Protein AF-A0A351A0P4-F1 (afdb_monomer)

Nearest PDB structures (foldseek):
  6lry-assembly1_A  TM=2.087E-01  e=1.841E+00  Homo sapiens

Structure (mmCIF, N/CA/C/O backbone):
data_AF-A0A351A0P4-F1
#
_entry.id   AF-A0A351A0P4-F1
#
loop_
_atom_site.group_PDB
_atom_site.id
_atom_site.type_symbol
_atom_site.label_atom_id
_atom_site.label_alt_id
_atom_site.label_comp_id
_atom_site.label_asym_id
_atom_site.label_entity_id
_atom_site.label_seq_id
_atom_site.pdbx_PDB_ins_code
_atom_site.Cartn_x
_atom_site.Cartn_y
_atom_si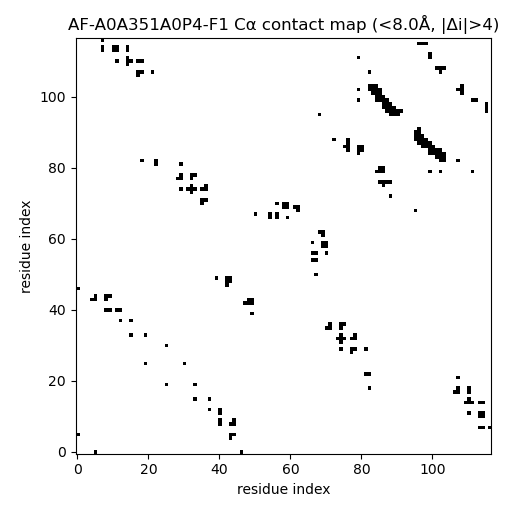te.Cartn_z
_atom_site.occupancy
_atom_site.B_iso_or_equiv
_atom_site.auth_seq_id
_atom_site.auth_comp_id
_atom_site.auth_asym_id
_atom_site.auth_atom_id
_atom_site.pdbx_PDB_model_num
ATOM 1 N N . MET A 1 1 ? 19.597 -3.304 -9.621 1.00 58.44 1 MET A N 1
ATOM 2 C CA . MET A 1 1 ? 18.475 -2.802 -8.809 1.00 58.44 1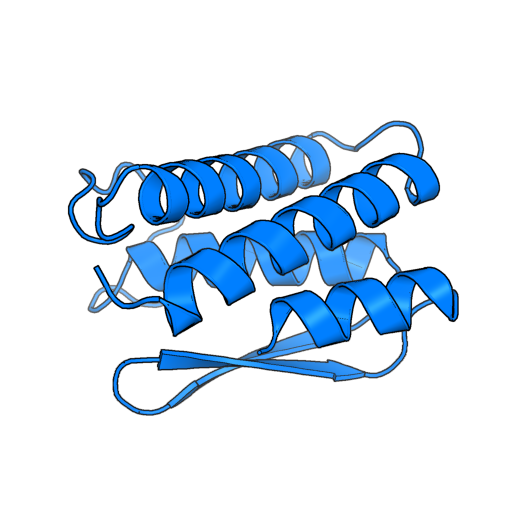 MET A CA 1
ATOM 3 C C . MET A 1 1 ? 19.002 -1.747 -7.862 1.00 58.44 1 MET A C 1
ATOM 5 O O . MET A 1 1 ? 20.078 -1.952 -7.317 1.00 58.44 1 MET A O 1
ATOM 9 N N . ASP A 1 2 ? 18.294 -0.630 -7.734 1.00 73.12 2 ASP A N 1
ATOM 10 C CA . ASP A 1 2 ? 18.689 0.492 -6.883 1.00 73.12 2 ASP A CA 1
ATOM 11 C C . ASP A 1 2 ? 18.628 0.088 -5.396 1.00 73.12 2 ASP A C 1
ATOM 13 O O . ASP A 1 2 ? 17.585 -0.349 -4.905 1.00 73.12 2 ASP A O 1
ATOM 17 N N . GLU A 1 3 ? 19.753 0.197 -4.685 1.00 74.50 3 GLU A N 1
ATOM 18 C CA . GLU A 1 3 ? 19.869 -0.127 -3.255 1.00 74.50 3 GLU A CA 1
ATOM 19 C C . GLU A 1 3 ? 18.895 0.706 -2.404 1.00 74.50 3 GLU A C 1
ATOM 21 O O . GLU A 1 3 ? 18.383 0.236 -1.381 1.00 74.50 3 GLU A O 1
ATOM 26 N N . HIS A 1 4 ? 18.563 1.918 -2.862 1.00 71.88 4 HIS A N 1
ATOM 27 C CA . HIS A 1 4 ? 17.573 2.773 -2.221 1.00 71.88 4 HIS A CA 1
ATOM 28 C C . HIS A 1 4 ? 16.157 2.204 -2.340 1.00 71.88 4 HIS A C 1
ATOM 30 O O . HIS A 1 4 ? 15.438 2.193 -1.341 1.00 71.88 4 HIS A O 1
ATOM 36 N N . MET A 1 5 ? 15.776 1.668 -3.506 1.00 69.56 5 MET A N 1
ATOM 37 C CA . MET A 1 5 ? 14.464 1.031 -3.694 1.00 69.56 5 MET A CA 1
ATOM 38 C C . MET A 1 5 ? 14.314 -0.229 -2.846 1.00 69.56 5 MET A C 1
ATOM 40 O O . MET A 1 5 ? 13.273 -0.418 -2.222 1.00 69.56 5 MET A O 1
ATOM 44 N N . LEU A 1 6 ? 15.352 -1.067 -2.774 1.00 74.25 6 LEU A N 1
ATOM 45 C CA . LEU A 1 6 ? 15.317 -2.268 -1.939 1.00 74.25 6 LEU A CA 1
ATOM 46 C C . LEU A 1 6 ? 15.143 -1.900 -0.460 1.00 74.25 6 LEU A C 1
ATOM 48 O O . LEU A 1 6 ? 14.282 -2.446 0.228 1.00 74.25 6 LEU A O 1
ATOM 52 N N . ARG A 1 7 ? 15.912 -0.917 0.022 1.00 76.38 7 ARG A N 1
ATOM 53 C CA . ARG A 1 7 ? 15.799 -0.422 1.398 1.00 76.38 7 ARG A CA 1
ATOM 54 C C . ARG A 1 7 ? 14.422 0.190 1.678 1.00 76.38 7 ARG A C 1
ATOM 56 O O . ARG A 1 7 ? 13.890 -0.022 2.768 1.00 76.38 7 ARG A O 1
ATOM 63 N N . ALA A 1 8 ? 13.860 0.942 0.734 1.00 72.38 8 ALA A N 1
ATOM 64 C CA . ALA A 1 8 ? 12.514 1.499 0.844 1.00 72.38 8 ALA A CA 1
ATOM 65 C C . ALA A 1 8 ? 11.461 0.384 0.920 1.00 72.38 8 ALA A C 1
ATOM 67 O O . ALA A 1 8 ? 10.639 0.385 1.834 1.00 72.38 8 ALA A O 1
ATOM 68 N N . ALA A 1 9 ? 11.554 -0.633 0.058 1.00 74.38 9 ALA A N 1
ATOM 69 C CA . ALA A 1 9 ? 10.634 -1.766 0.055 1.00 74.38 9 ALA A CA 1
ATOM 70 C C . ALA A 1 9 ? 10.676 -2.570 1.365 1.00 74.38 9 ALA A C 1
ATOM 72 O O . ALA A 1 9 ? 9.630 -2.877 1.936 1.00 74.38 9 ALA A O 1
ATOM 73 N N . THR A 1 10 ? 11.866 -2.839 1.911 1.00 78.00 10 THR A N 1
ATOM 74 C CA . THR A 1 10 ? 11.990 -3.529 3.205 1.00 78.00 10 THR A CA 1
ATOM 75 C C . THR A 1 10 ? 11.374 -2.715 4.347 1.00 78.00 10 THR A C 1
ATOM 77 O O . THR A 1 10 ? 10.684 -3.264 5.206 1.00 78.00 10 THR A O 1
ATOM 80 N N . LYS A 1 11 ? 11.578 -1.391 4.363 1.00 77.19 11 LYS A N 1
ATOM 81 C CA . LYS A 1 11 ? 10.962 -0.508 5.365 1.00 77.19 11 LYS A CA 1
ATOM 82 C C . LYS A 1 11 ? 9.439 -0.465 5.230 1.00 77.19 11 LYS A C 1
ATOM 84 O O . LYS A 1 11 ? 8.733 -0.569 6.232 1.00 77.19 11 LYS A O 1
ATOM 89 N N . ALA A 1 12 ? 8.949 -0.355 4.000 1.00 76.94 12 ALA A N 1
ATOM 90 C CA . ALA A 1 12 ? 7.535 -0.393 3.664 1.00 76.94 12 ALA A CA 1
ATOM 91 C C . ALA A 1 12 ? 6.881 -1.714 4.091 1.00 76.94 12 ALA A C 1
ATOM 93 O O . ALA A 1 12 ? 5.775 -1.701 4.625 1.00 76.94 12 ALA A O 1
ATOM 94 N N . ARG A 1 13 ? 7.579 -2.847 3.945 1.00 79.81 13 ARG A N 1
ATOM 95 C CA . ARG A 1 13 ? 7.094 -4.152 4.411 1.00 79.81 13 ARG A CA 1
ATOM 96 C C . ARG A 1 13 ? 6.926 -4.187 5.924 1.00 79.81 13 ARG A C 1
ATOM 98 O O . ARG A 1 13 ? 5.876 -4.598 6.404 1.00 79.81 13 ARG A O 1
ATOM 105 N N . SER A 1 14 ? 7.913 -3.704 6.673 1.00 79.00 14 SER A N 1
ATOM 106 C CA . SER A 1 14 ? 7.805 -3.611 8.134 1.00 79.00 14 SER A CA 1
ATOM 107 C C . SER A 1 14 ? 6.641 -2.715 8.567 1.00 79.00 14 SER A C 1
ATOM 109 O O . SER A 1 14 ? 5.888 -3.074 9.468 1.00 79.00 14 SER A O 1
ATOM 111 N N . ALA A 1 15 ? 6.456 -1.575 7.897 1.00 77.62 15 ALA A N 1
ATOM 112 C CA . ALA A 1 15 ? 5.332 -0.673 8.138 1.00 77.62 15 ALA A CA 1
ATOM 113 C C . ALA A 1 15 ? 3.974 -1.329 7.833 1.00 77.62 15 ALA A C 1
ATOM 115 O O . ALA A 1 15 ? 3.022 -1.155 8.592 1.00 77.62 15 ALA A O 1
ATOM 116 N N . LEU A 1 16 ? 3.891 -2.113 6.756 1.00 79.44 16 LEU A N 1
ATOM 117 C CA . LEU A 1 16 ? 2.680 -2.832 6.372 1.00 79.44 16 LEU A CA 1
ATOM 118 C C . LEU A 1 16 ? 2.309 -3.919 7.387 1.00 79.44 16 LEU A C 1
ATOM 120 O O . LEU A 1 16 ? 1.139 -4.038 7.736 1.00 79.44 16 LEU A O 1
ATOM 124 N N . SER A 1 17 ? 3.293 -4.649 7.919 1.00 82.00 17 SER A N 1
ATOM 125 C CA . SER A 1 17 ? 3.057 -5.625 8.990 1.00 82.00 17 SER A CA 1
ATOM 126 C C . SER A 1 17 ? 2.511 -4.971 10.260 1.00 82.00 17 SER A C 1
ATOM 128 O O . SER A 1 17 ? 1.613 -5.523 10.892 1.00 82.00 17 SER A O 1
ATOM 130 N N . VAL A 1 18 ? 3.012 -3.784 10.625 1.00 79.69 18 VAL A N 1
ATOM 131 C CA . VAL A 1 18 ? 2.476 -3.008 11.758 1.00 79.69 18 VAL A CA 1
ATOM 132 C C . VAL A 1 18 ? 1.041 -2.564 11.473 1.00 79.69 18 VAL A C 1
ATOM 134 O O . VAL A 1 18 ? 0.170 -2.741 12.317 1.00 79.69 18 VAL A O 1
ATOM 137 N N . LEU A 1 19 ? 0.769 -2.048 10.270 1.00 75.00 19 LEU A N 1
ATOM 138 C CA . LEU A 1 19 ? -0.581 -1.669 9.842 1.00 75.00 19 LEU A CA 1
ATOM 139 C C . LEU A 1 19 ? -1.561 -2.845 9.923 1.00 75.00 19 LEU A C 1
ATOM 141 O O . LEU A 1 19 ? -2.638 -2.699 10.492 1.00 75.00 19 LEU A O 1
ATOM 145 N N . ALA A 1 20 ? -1.186 -4.010 9.399 1.00 77.44 20 ALA A N 1
ATOM 146 C CA . ALA A 1 20 ? -2.027 -5.203 9.432 1.00 77.44 20 ALA A CA 1
ATOM 147 C C . ALA A 1 20 ? -2.316 -5.671 10.869 1.00 77.44 20 ALA A C 1
ATOM 149 O O . ALA A 1 20 ? -3.443 -6.054 11.169 1.00 77.44 20 ALA A O 1
ATOM 150 N N . ALA A 1 21 ? -1.329 -5.593 11.768 1.00 80.12 21 ALA A N 1
ATOM 151 C CA . ALA A 1 21 ? -1.504 -5.966 13.171 1.00 80.12 21 ALA A CA 1
ATOM 152 C C . ALA A 1 21 ? -2.437 -5.005 13.933 1.00 80.12 21 ALA A C 1
ATOM 154 O O . ALA A 1 21 ? -3.250 -5.447 14.742 1.00 80.12 21 ALA A O 1
ATOM 155 N N . GLU A 1 22 ? -2.344 -3.701 13.662 1.00 76.94 22 GLU A N 1
ATOM 156 C CA . GLU A 1 22 ? -3.143 -2.664 14.332 1.00 76.94 22 GLU A CA 1
ATOM 157 C C . GLU A 1 22 ? -4.595 -2.596 13.827 1.00 76.94 22 GLU A C 1
ATOM 159 O O . GLU A 1 22 ? -5.493 -2.181 14.560 1.00 76.94 22 GLU A O 1
ATOM 164 N N . LEU A 1 23 ? -4.843 -2.985 12.572 1.00 70.50 23 LEU A N 1
ATOM 165 C CA . LEU A 1 23 ? -6.166 -2.900 11.945 1.00 70.50 23 LEU A CA 1
ATOM 166 C C . LEU A 1 23 ? -7.124 -4.037 12.349 1.00 70.50 23 LEU A C 1
ATOM 168 O O . LEU A 1 23 ? -8.326 -3.919 12.103 1.00 70.50 23 LEU A O 1
ATOM 172 N N . GLY A 1 24 ? -6.637 -5.094 13.010 1.00 73.00 24 GLY A N 1
ATOM 173 C CA . GLY A 1 24 ? -7.453 -6.249 13.399 1.00 73.00 24 GLY A CA 1
ATOM 174 C C . GLY A 1 24 ? -7.892 -7.096 12.197 1.00 73.00 24 GLY A C 1
ATOM 175 O O . GLY A 1 24 ? -7.165 -7.191 11.212 1.00 73.00 24 GLY A O 1
ATOM 176 N N . GLU A 1 25 ? -9.068 -7.733 12.268 1.00 80.62 25 GLU A N 1
ATOM 177 C CA . GLU A 1 25 ? -9.591 -8.563 11.168 1.00 80.62 25 GLU A CA 1
ATOM 178 C C . GLU A 1 25 ? -9.857 -7.692 9.918 1.00 80.62 25 GLU A C 1
ATOM 180 O O . GLU A 1 25 ? -10.714 -6.797 9.962 1.00 80.62 25 GLU A O 1
ATOM 185 N N . PRO A 1 26 ? -9.146 -7.915 8.797 1.00 78.06 26 PRO A N 1
ATOM 186 C CA . PRO A 1 26 ? -9.275 -7.064 7.626 1.00 78.06 26 PRO A CA 1
ATOM 187 C C . PRO A 1 26 ? -10.611 -7.308 6.913 1.00 78.06 26 PRO A C 1
ATOM 189 O O . PRO A 1 26 ? -11.026 -8.443 6.682 1.00 78.06 26 PRO A O 1
ATOM 192 N N . SER A 1 27 ? -11.273 -6.230 6.484 1.00 81.94 27 SER A N 1
ATOM 193 C CA . SER A 1 27 ? -12.387 -6.334 5.541 1.00 81.94 27 SER A CA 1
ATOM 194 C C . SER A 1 27 ? -11.881 -6.883 4.199 1.00 81.94 27 SER A C 1
ATOM 196 O O . SER A 1 27 ? -10.684 -6.780 3.914 1.00 81.94 27 SER A O 1
ATOM 198 N N . PRO A 1 28 ? -12.759 -7.415 3.330 1.00 82.25 28 PRO A N 1
ATOM 199 C CA . PRO A 1 28 ? -12.349 -7.914 2.015 1.00 82.25 28 PRO A CA 1
ATOM 200 C C . PRO A 1 28 ? -11.526 -6.897 1.207 1.00 82.25 28 PRO A C 1
ATOM 202 O O . PRO A 1 28 ? -10.486 -7.244 0.648 1.00 82.25 28 PRO A O 1
ATOM 205 N N . ASP A 1 29 ? -11.928 -5.623 1.237 1.00 81.31 29 ASP A N 1
ATOM 206 C CA . ASP A 1 29 ? -11.203 -4.537 0.572 1.00 81.31 29 ASP A CA 1
ATOM 207 C C . ASP A 1 29 ? -9.823 -4.289 1.202 1.00 81.31 29 ASP A C 1
ATOM 209 O O . ASP A 1 29 ? -8.847 -4.060 0.487 1.00 81.31 29 ASP A O 1
ATOM 213 N N . MET A 1 30 ? -9.711 -4.359 2.536 1.00 81.31 30 MET A N 1
ATOM 214 C CA . MET A 1 30 ? -8.429 -4.227 3.237 1.00 81.31 30 MET A CA 1
ATOM 215 C C . MET A 1 30 ? -7.488 -5.384 2.914 1.00 81.31 30 MET A C 1
ATOM 217 O O . MET A 1 30 ? -6.325 -5.147 2.605 1.00 81.31 30 MET A O 1
ATOM 221 N N . ALA A 1 31 ? -7.985 -6.621 2.944 1.00 84.25 31 ALA A N 1
ATOM 222 C CA . ALA A 1 31 ? -7.197 -7.805 2.623 1.00 84.25 31 ALA A CA 1
ATOM 223 C C . ALA A 1 31 ? -6.666 -7.736 1.184 1.00 84.25 31 ALA A C 1
ATOM 225 O O . ALA A 1 31 ? -5.489 -7.996 0.934 1.00 84.25 31 ALA A O 1
ATOM 226 N N . GLN A 1 32 ? -7.507 -7.298 0.244 1.00 84.19 32 GLN A N 1
ATOM 227 C CA . GLN A 1 32 ? -7.095 -7.080 -1.137 1.00 84.19 32 GLN A CA 1
ATOM 228 C C . GLN A 1 32 ? -6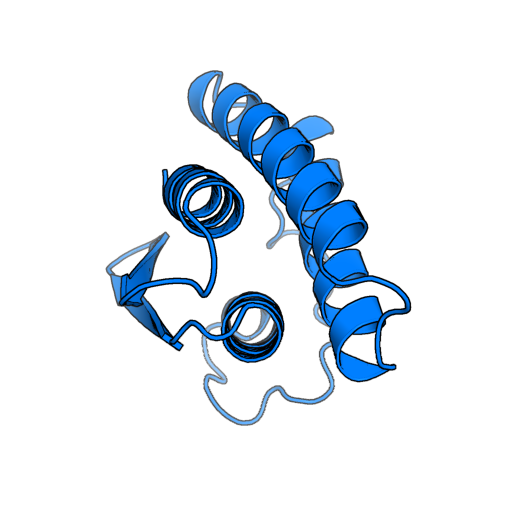.064 -5.946 -1.255 1.00 84.19 32 GLN A C 1
ATOM 230 O O . GLN A 1 32 ? -5.087 -6.081 -1.992 1.00 84.19 32 GLN A O 1
ATOM 235 N N . ALA A 1 33 ? -6.232 -4.846 -0.520 1.00 83.62 33 ALA A N 1
ATOM 236 C CA . ALA A 1 33 ? -5.275 -3.743 -0.513 1.00 83.62 33 ALA A CA 1
ATOM 237 C C . ALA A 1 33 ? -3.909 -4.147 0.071 1.00 83.62 33 ALA A C 1
ATOM 239 O O . ALA A 1 33 ? -2.879 -3.806 -0.512 1.00 83.62 33 ALA A O 1
ATOM 240 N N . LEU A 1 34 ? -3.889 -4.911 1.169 1.00 84.38 34 LEU A N 1
ATOM 241 C CA . LEU A 1 34 ? -2.666 -5.471 1.752 1.00 84.38 34 LEU A CA 1
ATOM 242 C C . LEU A 1 34 ? -1.952 -6.373 0.743 1.00 84.38 34 LEU A C 1
ATOM 244 O O . LEU A 1 34 ? -0.792 -6.120 0.429 1.00 84.38 34 LEU A O 1
ATOM 248 N N . ALA A 1 35 ? -2.661 -7.338 0.150 1.00 86.25 35 ALA A N 1
ATOM 249 C CA . ALA A 1 35 ? -2.090 -8.274 -0.818 1.00 86.25 35 ALA A CA 1
ATOM 250 C C . ALA A 1 35 ? -1.466 -7.567 -2.035 1.00 86.25 35 ALA A C 1
ATOM 252 O O . ALA A 1 35 ? -0.406 -7.960 -2.523 1.00 86.25 35 ALA A O 1
ATOM 253 N N . ILE A 1 36 ? -2.100 -6.494 -2.516 1.00 83.06 36 ILE A N 1
ATOM 254 C CA . ILE A 1 36 ? -1.585 -5.670 -3.616 1.00 83.06 36 ILE A CA 1
ATOM 255 C C . ILE A 1 36 ? -0.254 -5.007 -3.240 1.00 83.06 36 ILE A C 1
ATOM 257 O O . ILE A 1 36 ? 0.689 -5.035 -4.033 1.00 83.06 36 ILE A O 1
ATOM 261 N N . ILE A 1 37 ? -0.157 -4.413 -2.046 1.00 82.31 37 ILE A N 1
ATOM 262 C CA . ILE A 1 37 ? 1.080 -3.759 -1.597 1.00 82.31 37 ILE A CA 1
ATOM 263 C C . ILE A 1 37 ? 2.160 -4.804 -1.301 1.00 82.31 37 ILE A C 1
ATOM 265 O O . ILE A 1 37 ? 3.285 -4.645 -1.768 1.00 82.31 37 ILE A O 1
ATOM 269 N N . GLU A 1 38 ? 1.834 -5.898 -0.611 1.00 85.50 38 GLU A N 1
ATOM 270 C CA . GLU A 1 38 ? 2.764 -7.002 -0.328 1.00 85.50 38 GLU A CA 1
ATOM 271 C C . GLU A 1 38 ? 3.384 -7.574 -1.599 1.00 85.50 38 GLU A C 1
ATOM 273 O O . GLU A 1 38 ? 4.598 -7.795 -1.658 1.00 85.50 38 GLU A O 1
ATOM 278 N N . GLN A 1 39 ? 2.556 -7.780 -2.624 1.00 83.69 39 GLN A N 1
ATOM 279 C CA . GLN A 1 39 ? 2.994 -8.294 -3.910 1.00 83.69 39 GLN A CA 1
ATOM 280 C C . GLN A 1 39 ? 4.001 -7.354 -4.577 1.00 83.69 39 GLN A C 1
ATOM 282 O O . GLN A 1 39 ? 5.035 -7.814 -5.058 1.00 83.69 39 GLN A O 1
ATOM 287 N N . MET A 1 40 ? 3.747 -6.046 -4.554 1.00 80.38 40 MET A N 1
ATOM 288 C CA . MET A 1 40 ? 4.664 -5.065 -5.139 1.00 80.38 40 MET A CA 1
ATOM 289 C C . MET A 1 40 ? 5.968 -4.945 -4.365 1.00 80.38 40 MET A C 1
ATOM 291 O O . MET A 1 40 ? 7.032 -4.871 -4.974 1.00 80.38 40 MET A O 1
ATOM 295 N N . LEU A 1 41 ? 5.905 -4.986 -3.035 1.00 82.19 41 LEU A N 1
ATOM 296 C CA . LEU A 1 41 ? 7.106 -5.035 -2.208 1.00 82.19 41 LEU A CA 1
ATOM 297 C C . LEU A 1 41 ? 7.924 -6.295 -2.506 1.00 82.19 41 LEU A C 1
ATOM 299 O O . LEU A 1 41 ? 9.140 -6.210 -2.629 1.00 82.19 41 LEU A O 1
ATOM 303 N N . GLY A 1 42 ? 7.264 -7.439 -2.707 1.00 83.44 42 GLY A N 1
ATOM 304 C CA . GLY A 1 42 ? 7.924 -8.678 -3.117 1.00 83.44 42 GLY A CA 1
ATOM 305 C C . GLY A 1 42 ? 8.536 -8.618 -4.519 1.00 83.44 42 GLY A C 1
ATOM 306 O O . GLY A 1 42 ? 9.595 -9.199 -4.741 1.00 83.44 42 GLY A O 1
ATOM 307 N N . ASP A 1 43 ? 7.913 -7.908 -5.461 1.00 80.69 43 ASP A N 1
ATOM 308 C CA . ASP A 1 43 ? 8.482 -7.689 -6.793 1.00 80.69 43 ASP A CA 1
ATOM 309 C C . ASP A 1 43 ? 9.735 -6.801 -6.723 1.00 80.69 43 ASP A C 1
ATOM 311 O O . ASP A 1 43 ? 10.771 -7.192 -7.268 1.00 80.69 43 ASP A O 1
ATOM 315 N N . ILE A 1 44 ? 9.685 -5.696 -5.966 1.00 78.94 44 ILE A N 1
ATOM 316 C CA . ILE A 1 44 ? 10.847 -4.822 -5.737 1.00 78.94 44 ILE A CA 1
ATOM 317 C C . ILE A 1 44 ? 11.964 -5.592 -5.028 1.00 78.94 44 ILE A C 1
ATOM 319 O O . ILE A 1 44 ? 13.103 -5.545 -5.463 1.00 78.94 44 ILE A O 1
ATOM 323 N N . GLU A 1 45 ? 11.678 -6.355 -3.975 1.00 80.25 45 GLU A N 1
ATOM 324 C CA . GLU A 1 45 ? 12.702 -7.162 -3.294 1.00 80.25 45 GLU A CA 1
ATOM 325 C C . GLU A 1 45 ? 13.342 -8.214 -4.213 1.00 80.25 45 GLU A C 1
ATOM 327 O O . GLU A 1 45 ? 14.524 -8.532 -4.074 1.00 80.25 45 GLU A O 1
ATOM 332 N N . ALA A 1 46 ? 12.581 -8.733 -5.178 1.00 82.88 46 ALA A N 1
ATOM 333 C CA . ALA A 1 46 ? 13.024 -9.769 -6.101 1.00 82.88 46 ALA A CA 1
ATOM 334 C C . ALA A 1 46 ? 13.717 -9.245 -7.370 1.00 82.88 46 ALA A C 1
ATOM 336 O O . ALA A 1 46 ? 14.018 -10.045 -8.258 1.00 82.88 46 ALA A O 1
ATOM 337 N N . GLY A 1 47 ? 13.967 -7.940 -7.507 1.00 77.50 47 GLY A N 1
ATOM 338 C CA . GLY A 1 47 ? 14.631 -7.415 -8.708 1.00 77.50 47 GLY A CA 1
ATOM 339 C C . GLY A 1 47 ? 13.698 -6.962 -9.815 1.00 77.50 47 GLY A C 1
ATOM 340 O O . GLY A 1 47 ? 14.193 -6.507 -10.844 1.00 77.50 47 GLY A O 1
ATOM 341 N N . ARG A 1 48 ? 12.384 -7.119 -9.646 1.00 75.31 48 ARG A N 1
ATOM 342 C CA . ARG A 1 48 ? 11.396 -6.895 -10.700 1.00 75.31 48 ARG A CA 1
ATOM 343 C C . ARG A 1 48 ? 10.781 -5.515 -10.565 1.00 75.31 48 ARG A C 1
ATOM 345 O O . ARG A 1 48 ? 10.444 -5.088 -9.461 1.00 75.31 48 ARG A O 1
ATOM 352 N N . HIS A 1 49 ? 10.581 -4.830 -11.688 1.00 68.12 49 HIS A N 1
ATOM 353 C CA . HIS A 1 49 ? 9.799 -3.609 -11.651 1.00 68.12 49 HIS A CA 1
ATOM 354 C C . HIS A 1 49 ? 8.320 -3.993 -11.484 1.00 68.12 49 HIS A C 1
ATOM 356 O O . HIS A 1 49 ? 7.810 -4.791 -12.271 1.00 68.12 49 HIS A O 1
ATOM 362 N N . PRO A 1 50 ? 7.568 -3.399 -10.541 1.00 64.38 50 PRO A N 1
ATOM 363 C CA . PRO A 1 50 ? 6.127 -3.650 -10.391 1.00 64.38 50 PRO A CA 1
ATOM 364 C C . PRO A 1 50 ? 5.273 -3.367 -11.643 1.00 64.38 50 PRO A C 1
ATOM 366 O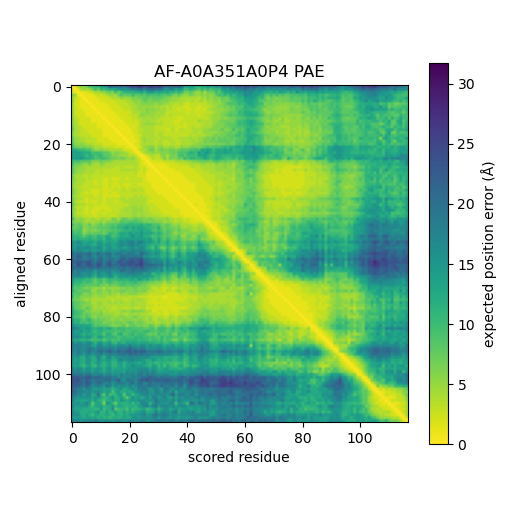 O . PRO A 1 50 ? 4.106 -3.741 -11.693 1.00 64.38 50 PRO A O 1
ATOM 369 N N . LEU A 1 51 ? 5.853 -2.695 -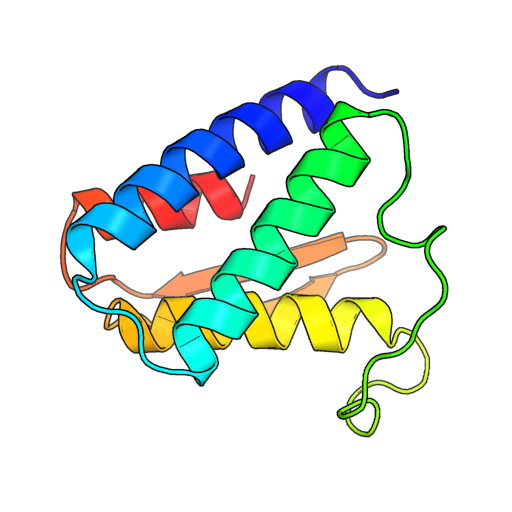12.645 1.00 65.94 51 LEU A N 1
ATOM 370 C CA . LEU A 1 51 ? 5.223 -2.370 -13.931 1.00 65.94 51 LEU A CA 1
ATOM 371 C C . LEU A 1 51 ? 5.511 -3.426 -15.009 1.00 65.94 51 LEU A C 1
ATOM 373 O O . LEU A 1 51 ? 4.881 -3.395 -16.057 1.00 65.94 51 LEU A O 1
ATOM 377 N N . ASP A 1 52 ? 6.439 -4.354 -14.760 1.00 67.69 52 ASP A N 1
ATOM 378 C CA . ASP A 1 52 ? 6.762 -5.447 -15.686 1.00 67.69 52 ASP A CA 1
ATOM 379 C C . ASP A 1 52 ? 5.711 -6.569 -15.627 1.00 67.69 52 ASP A C 1
ATOM 381 O O . ASP A 1 52 ? 5.710 -7.488 -16.448 1.00 67.69 52 ASP A O 1
ATOM 385 N N . ARG A 1 53 ? 4.821 -6.534 -14.626 1.00 66.94 53 ARG A N 1
ATOM 386 C CA . ARG A 1 53 ? 3.770 -7.534 -14.439 1.00 66.94 53 ARG A CA 1
ATOM 387 C C . ARG A 1 53 ? 2.625 -7.282 -15.428 1.00 66.94 53 ARG A C 1
ATOM 389 O O . ARG A 1 53 ? 2.280 -6.128 -15.651 1.00 66.94 53 ARG A O 1
ATOM 396 N N . PRO A 1 54 ? 1.973 -8.322 -15.973 1.00 66.00 54 PRO A N 1
ATOM 397 C CA . PRO A 1 54 ? 0.746 -8.137 -16.739 1.00 66.00 54 PRO A CA 1
ATOM 398 C C . PRO A 1 54 ? -0.323 -7.437 -15.895 1.00 66.00 54 PRO A C 1
ATOM 400 O O . PRO A 1 54 ? -0.571 -7.826 -14.753 1.00 66.00 54 PRO A O 1
ATOM 403 N N . ASP A 1 55 ? -0.949 -6.403 -16.452 1.00 65.69 55 ASP A N 1
ATOM 404 C CA . ASP A 1 55 ? -2.006 -5.672 -15.765 1.00 65.69 55 ASP A CA 1
ATOM 405 C C . ASP A 1 55 ? -3.370 -6.357 -15.905 1.00 65.69 55 ASP A C 1
ATOM 407 O O . ASP A 1 55 ? -4.090 -6.171 -16.884 1.00 65.69 55 ASP A O 1
ATOM 411 N N . ASP A 1 56 ? -3.734 -7.130 -14.892 1.00 71.44 56 ASP A N 1
ATOM 412 C CA . ASP A 1 56 ? -5.043 -7.764 -14.718 1.00 71.44 56 ASP A CA 1
ATOM 413 C C . ASP A 1 56 ? -6.030 -6.939 -13.860 1.00 71.44 56 ASP A C 1
ATOM 415 O O . ASP A 1 56 ? -6.964 -7.499 -13.286 1.00 71.44 56 ASP A O 1
ATOM 419 N N . TRP A 1 57 ? -5.840 -5.614 -13.723 1.00 70.62 57 TRP A N 1
ATOM 420 C CA . TRP A 1 57 ? -6.614 -4.814 -12.766 1.00 70.62 57 TRP A CA 1
ATOM 421 C C . TRP A 1 57 ? -8.031 -4.538 -13.285 1.00 70.62 57 TRP A C 1
ATOM 423 O O . TRP A 1 57 ? -8.184 -3.863 -14.306 1.00 70.62 57 TRP A O 1
ATOM 433 N N . PRO A 1 58 ? -9.089 -4.965 -12.571 1.00 58.69 58 PRO A N 1
ATOM 434 C CA . PRO A 1 58 ? -10.460 -4.815 -13.050 1.00 58.69 58 PRO A CA 1
ATOM 435 C C . PRO A 1 58 ? -11.008 -3.382 -12.942 1.00 58.69 58 PRO A C 1
ATOM 437 O O . PRO A 1 58 ? -12.030 -3.088 -13.546 1.00 58.69 58 PRO A O 1
ATOM 440 N N . GLN A 1 59 ? -10.366 -2.477 -12.191 1.00 59.69 59 GLN A N 1
ATO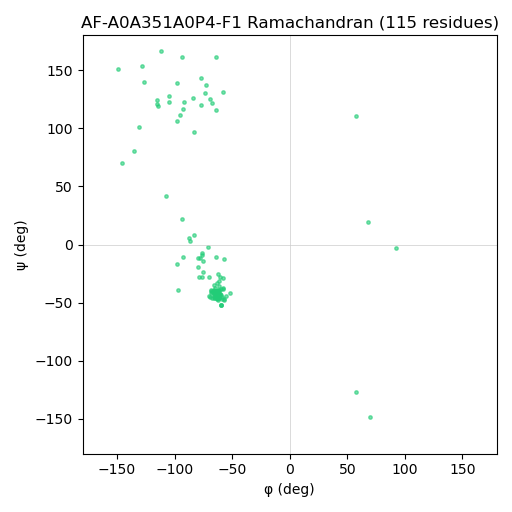M 441 C CA . GLN A 1 59 ? -10.870 -1.113 -11.923 1.00 59.69 59 GLN A CA 1
ATOM 442 C C . GLN A 1 59 ? -10.065 -0.050 -12.687 1.00 59.69 59 GLN A C 1
ATOM 444 O O . GLN A 1 59 ? -9.714 1.003 -12.153 1.00 59.69 59 GLN A O 1
ATOM 449 N N . ARG A 1 60 ? -9.750 -0.365 -13.945 1.00 62.75 60 ARG A N 1
ATOM 450 C CA . ARG A 1 60 ? -8.849 0.374 -14.843 1.00 62.75 60 ARG A CA 1
ATOM 451 C C . ARG A 1 60 ? -9.392 1.715 -15.357 1.00 62.75 60 ARG A C 1
ATOM 453 O O . ARG A 1 60 ? -8.713 2.414 -16.103 1.00 62.75 60 ARG A O 1
ATOM 460 N N . ASP A 1 61 ? -10.623 2.057 -14.988 1.00 57.47 61 ASP A N 1
ATOM 461 C CA . ASP A 1 61 ? -11.418 3.100 -15.644 1.00 57.47 61 ASP A CA 1
ATOM 462 C C . ASP A 1 61 ? -10.998 4.535 -15.296 1.00 57.47 61 ASP A C 1
ATOM 464 O O . ASP A 1 61 ? -11.530 5.485 -15.872 1.00 57.47 61 ASP A O 1
ATOM 468 N N . ARG A 1 62 ? -10.080 4.736 -14.338 1.00 53.88 62 ARG A N 1
ATOM 469 C CA . ARG A 1 62 ? -9.752 6.078 -13.835 1.00 53.88 62 ARG A CA 1
ATOM 470 C C . ARG A 1 62 ? -8.523 6.696 -14.491 1.00 53.88 62 ARG A C 1
ATOM 472 O O . ARG A 1 62 ? -8.596 7.886 -14.789 1.00 53.88 62 ARG A O 1
ATOM 479 N N . TRP A 1 63 ? -7.463 5.932 -14.760 1.00 53.34 63 TRP A N 1
ATOM 480 C CA . TRP A 1 63 ? -6.228 6.373 -15.421 1.00 53.34 63 TRP A CA 1
ATOM 481 C C . TRP A 1 63 ? -5.773 5.363 -16.491 1.00 53.34 63 TRP A C 1
ATOM 483 O O . TRP A 1 63 ? -4.844 4.579 -16.266 1.00 53.34 63 TRP A O 1
ATOM 493 N N . PRO A 1 64 ? -6.378 5.410 -17.693 1.00 54.53 64 PRO A N 1
ATOM 494 C CA . PRO A 1 64 ? -6.137 4.424 -18.750 1.00 54.53 64 PRO A CA 1
ATOM 495 C C . PRO A 1 64 ? -4.683 4.392 -19.246 1.00 54.53 64 PRO A C 1
ATOM 497 O O . PRO A 1 64 ? -4.224 3.350 -19.709 1.00 54.53 64 PRO A O 1
ATOM 500 N N . ASP A 1 65 ? -3.943 5.496 -19.104 1.00 59.84 65 ASP A N 1
ATOM 501 C CA . ASP A 1 65 ? -2.558 5.615 -19.575 1.00 59.84 65 ASP A CA 1
ATOM 502 C C . ASP A 1 65 ? -1.532 4.971 -18.623 1.00 59.84 65 ASP A C 1
ATOM 504 O O . ASP A 1 65 ? -0.401 4.698 -19.029 1.00 59.84 65 ASP A O 1
ATOM 508 N N . ARG A 1 66 ? -1.889 4.743 -17.345 1.00 62.25 66 ARG A N 1
ATOM 509 C CA . ARG A 1 66 ? -1.005 4.150 -16.316 1.00 62.25 66 ARG A CA 1
ATOM 510 C C . ARG A 1 66 ? -1.790 3.268 -15.338 1.00 62.25 66 ARG A C 1
ATOM 512 O O . ARG A 1 66 ? -1.927 3.601 -14.160 1.00 62.25 66 ARG A O 1
ATOM 519 N N . PRO A 1 67 ? -2.274 2.108 -15.785 1.00 60.53 67 PRO A N 1
ATOM 520 C CA . PRO A 1 67 ? -3.280 1.362 -15.040 1.00 60.53 67 PRO A CA 1
ATOM 521 C C . PRO A 1 67 ? -2.733 0.629 -13.797 1.00 60.53 67 PRO A C 1
ATOM 523 O O . PRO A 1 67 ? -3.437 0.473 -12.798 1.00 60.53 67 PRO A O 1
ATOM 526 N N . HIS A 1 68 ? -1.433 0.317 -13.763 1.00 69.62 68 HIS A N 1
ATOM 527 C CA . HIS A 1 68 ? -0.757 -0.151 -12.545 1.00 69.62 68 HIS A CA 1
ATOM 528 C C . HIS A 1 68 ? -0.806 0.874 -11.399 1.00 69.62 68 HIS A C 1
ATOM 530 O O . HIS A 1 68 ? -0.788 0.500 -10.225 1.00 69.62 68 HIS A O 1
ATOM 536 N N . TRP A 1 69 ? -0.887 2.171 -11.717 1.00 71.94 69 TRP A N 1
ATOM 537 C CA . TRP A 1 69 ? -0.953 3.229 -10.708 1.00 71.94 69 TRP A CA 1
ATOM 538 C C . TRP A 1 69 ? -2.351 3.359 -10.109 1.00 71.94 69 TRP A C 1
ATOM 540 O O . TRP A 1 69 ? -2.465 3.729 -8.942 1.00 71.94 69 TRP A O 1
ATOM 550 N N . ASP A 1 70 ? -3.406 3.003 -10.849 1.00 74.81 70 ASP A N 1
ATOM 551 C CA . ASP A 1 70 ? -4.765 2.933 -10.302 1.00 74.81 70 ASP A CA 1
ATOM 552 C C . ASP A 1 70 ? -4.867 1.861 -9.220 1.00 74.81 70 ASP A C 1
ATOM 554 O O . ASP A 1 70 ? -5.390 2.128 -8.135 1.00 74.81 70 ASP A O 1
ATOM 558 N N . ARG A 1 71 ? -4.294 0.680 -9.484 1.00 77.56 71 ARG A N 1
ATOM 559 C CA . ARG A 1 71 ? -4.189 -0.411 -8.508 1.00 77.56 71 ARG A CA 1
ATOM 560 C C . ARG A 1 71 ? -3.450 0.041 -7.251 1.00 77.56 71 ARG A C 1
ATOM 562 O O . ARG A 1 71 ? -3.919 -0.182 -6.134 1.00 77.56 71 ARG A O 1
ATOM 569 N N . TRP A 1 72 ? -2.318 0.722 -7.430 1.00 77.31 72 TRP A N 1
ATOM 570 C CA . TRP A 1 72 ? -1.481 1.161 -6.315 1.00 77.31 72 TRP A CA 1
ATOM 571 C C . TRP A 1 72 ? -2.137 2.265 -5.485 1.00 77.31 72 TRP A C 1
ATOM 573 O O . TRP A 1 72 ? -2.202 2.194 -4.257 1.00 77.31 72 TRP A O 1
ATOM 583 N N . ARG A 1 73 ? -2.718 3.257 -6.158 1.00 77.50 73 ARG A N 1
ATOM 584 C CA . ARG A 1 73 ? -3.493 4.322 -5.528 1.00 77.50 73 ARG A CA 1
ATOM 585 C C . ARG A 1 73 ? -4.688 3.775 -4.764 1.00 77.50 73 ARG A C 1
ATOM 587 O O . ARG A 1 73 ? -4.975 4.271 -3.677 1.00 77.50 73 ARG A O 1
ATOM 594 N N . TRP A 1 74 ? -5.416 2.823 -5.342 1.00 82.81 74 TRP A N 1
ATOM 595 C CA . TRP A 1 74 ? -6.569 2.220 -4.686 1.00 82.81 74 TRP A CA 1
ATOM 596 C C . TRP A 1 74 ? -6.147 1.555 -3.378 1.00 82.81 74 TRP A C 1
ATOM 598 O O . TRP A 1 74 ? -6.672 1.926 -2.334 1.00 82.81 74 TRP A O 1
ATOM 608 N N . ALA A 1 75 ? -5.129 0.691 -3.409 1.00 82.19 75 ALA A N 1
ATOM 609 C CA . ALA A 1 75 ? -4.667 -0.014 -2.217 1.00 82.19 75 ALA A CA 1
ATOM 610 C C . ALA A 1 75 ? -4.222 0.949 -1.105 1.00 82.19 75 ALA A C 1
ATOM 612 O O . ALA A 1 75 ? -4.674 0.842 0.035 1.00 82.19 75 ALA A O 1
ATOM 613 N N . ILE A 1 76 ? -3.419 1.961 -1.444 1.00 79.25 76 ILE A N 1
ATOM 614 C CA . ILE A 1 76 ? -2.954 2.965 -0.477 1.00 79.25 76 ILE A CA 1
ATOM 615 C C . ILE A 1 76 ? -4.121 3.767 0.108 1.00 79.25 76 ILE A C 1
ATOM 617 O O . ILE A 1 76 ? -4.148 4.031 1.310 1.00 79.25 76 ILE A O 1
ATOM 621 N N . LYS A 1 77 ? -5.114 4.138 -0.708 1.00 80.75 77 LYS A N 1
ATOM 622 C CA . LYS A 1 77 ? -6.307 4.849 -0.228 1.00 80.75 77 LYS A CA 1
ATOM 623 C C . LYS A 1 77 ? -7.183 3.986 0.665 1.00 80.75 77 LYS A C 1
ATOM 625 O O . LYS A 1 77 ? -7.672 4.490 1.671 1.00 80.75 77 LYS A O 1
ATOM 630 N N . THR A 1 78 ? -7.367 2.719 0.318 1.00 82.44 78 THR A N 1
ATOM 631 C CA . THR A 1 78 ? -8.151 1.771 1.110 1.00 82.44 78 THR A CA 1
ATOM 632 C C . THR A 1 78 ? -7.520 1.563 2.483 1.00 82.44 78 THR A C 1
ATOM 634 O O . THR A 1 78 ? -8.204 1.717 3.492 1.00 82.44 78 THR A O 1
ATOM 637 N N . LEU A 1 79 ? -6.204 1.326 2.545 1.00 77.25 79 LEU A N 1
ATOM 638 C CA . LEU A 1 79 ? -5.497 1.210 3.824 1.00 77.25 79 LEU A CA 1
ATOM 639 C C . LEU A 1 79 ? -5.513 2.517 4.611 1.00 77.25 79 LEU A C 1
ATOM 641 O O . LEU A 1 79 ? -5.645 2.496 5.833 1.00 77.25 79 LEU A O 1
ATOM 645 N N . ALA A 1 80 ? -5.396 3.657 3.929 1.00 77.19 80 ALA A N 1
ATOM 646 C CA . ALA A 1 80 ? -5.478 4.955 4.577 1.00 77.19 80 ALA A CA 1
ATOM 647 C C . ALA A 1 80 ? -6.831 5.138 5.273 1.00 77.19 80 ALA A C 1
ATOM 649 O O . ALA A 1 80 ? -6.867 5.394 6.476 1.00 77.19 80 ALA A O 1
ATOM 650 N N . VAL A 1 81 ? -7.931 4.919 4.548 1.00 78.69 81 VAL A N 1
ATOM 651 C CA . VAL A 1 81 ? -9.294 5.011 5.091 1.00 78.69 81 VAL A CA 1
ATOM 652 C C . VAL A 1 81 ? -9.488 4.040 6.255 1.00 78.69 81 VAL A C 1
ATOM 654 O O . VAL A 1 81 ? -9.991 4.444 7.302 1.00 78.69 81 VAL A O 1
ATOM 657 N N . ALA A 1 82 ? -9.035 2.793 6.108 1.00 73.56 82 ALA A N 1
ATOM 658 C CA . ALA A 1 82 ? -9.078 1.790 7.171 1.00 73.56 82 ALA A CA 1
ATOM 659 C C . ALA A 1 82 ? -8.333 2.229 8.441 1.00 73.56 82 ALA A C 1
ATOM 661 O O . ALA A 1 82 ? -8.796 2.009 9.557 1.00 73.56 82 ALA A O 1
ATOM 662 N N . SER A 1 83 ? -7.215 2.929 8.268 1.00 66.31 83 SER A N 1
ATOM 663 C CA . SER A 1 83 ? -6.381 3.452 9.356 1.00 66.31 83 SER A CA 1
ATOM 664 C C . SER A 1 83 ? -6.876 4.789 9.917 1.00 66.31 83 SER A C 1
ATOM 666 O O . SER A 1 83 ? -6.185 5.436 10.711 1.00 66.31 83 SER A O 1
ATOM 668 N N . GLY A 1 84 ? -8.061 5.236 9.490 1.00 67.44 84 GLY A N 1
ATOM 669 C CA . GLY A 1 84 ? -8.644 6.519 9.868 1.00 67.44 84 GLY A CA 1
ATOM 670 C C . GLY A 1 84 ? -7.888 7.729 9.316 1.00 67.44 84 GLY A C 1
ATOM 671 O O . GLY A 1 84 ? -8.036 8.819 9.859 1.00 67.44 84 GLY A O 1
ATOM 672 N N . THR A 1 85 ? -7.073 7.554 8.272 1.00 69.56 85 THR A N 1
ATOM 673 C CA . THR A 1 85 ? -6.350 8.633 7.591 1.00 69.56 85 THR A CA 1
ATOM 674 C C . THR A 1 85 ? -6.876 8.861 6.178 1.00 69.56 85 THR A C 1
ATOM 676 O O . THR A 1 85 ? -7.622 8.064 5.615 1.00 69.56 85 THR A O 1
ATOM 679 N N . THR A 1 86 ? -6.496 9.984 5.575 1.00 67.25 86 THR A N 1
ATOM 680 C CA . THR A 1 86 ? -6.780 10.252 4.162 1.00 67.25 86 THR A CA 1
ATOM 681 C C . THR A 1 86 ? -5.476 10.304 3.388 1.00 67.25 86 THR A C 1
ATOM 683 O O . THR A 1 86 ? -4.648 11.175 3.650 1.00 67.25 86 THR A O 1
ATOM 686 N N . ALA A 1 87 ? -5.310 9.406 2.412 1.00 68.00 87 ALA A N 1
ATOM 687 C CA . ALA A 1 87 ? -4.206 9.457 1.460 1.00 68.00 87 ALA A CA 1
ATOM 688 C C . ALA A 1 87 ? -4.600 10.241 0.201 1.00 68.00 87 ALA A C 1
ATOM 690 O O . ALA A 1 87 ? -5.549 9.907 -0.521 1.00 68.00 87 ALA A O 1
ATOM 691 N N . TYR A 1 88 ? -3.831 11.280 -0.089 1.00 66.50 88 TYR A N 1
ATOM 692 C CA . TYR A 1 88 ? -3.848 11.991 -1.349 1.00 66.50 88 TYR A CA 1
ATOM 693 C C . TYR A 1 88 ? -2.748 11.431 -2.248 1.00 66.50 88 TYR A C 1
ATOM 695 O O . TYR A 1 88 ? -1.567 11.602 -1.977 1.00 66.50 88 TYR A O 1
ATOM 703 N N . CYS A 1 89 ? -3.142 10.743 -3.317 1.00 67.44 89 CYS A N 1
ATOM 704 C CA . CYS A 1 89 ? -2.209 10.223 -4.311 1.00 67.44 89 CYS A CA 1
ATOM 705 C C . CYS A 1 89 ? -2.288 11.102 -5.558 1.00 67.44 89 CYS A C 1
ATOM 707 O O . CYS A 1 89 ? -3.374 11.228 -6.139 1.00 67.44 89 CYS A O 1
ATOM 709 N N . SER A 1 90 ? -1.162 11.678 -5.969 1.00 64.81 90 SER A N 1
ATOM 710 C CA . SER A 1 90 ? -1.047 12.457 -7.203 1.00 64.81 90 SER A CA 1
ATOM 711 C C . SER A 1 90 ? 0.096 11.933 -8.074 1.00 64.81 90 SER A C 1
ATOM 713 O O . SER A 1 90 ? 1.149 11.565 -7.544 1.00 64.81 90 SER A O 1
ATOM 715 N N . PRO A 1 91 ? -0.090 11.878 -9.404 1.00 59.19 91 PRO A N 1
ATOM 716 C CA . PRO A 1 91 ? 1.008 11.582 -10.305 1.00 59.19 91 PRO A CA 1
ATOM 717 C C . PRO A 1 91 ? 1.978 12.766 -10.295 1.00 59.19 91 PRO A C 1
ATOM 719 O O . PRO A 1 91 ? 1.575 13.905 -10.540 1.00 59.19 91 PRO A O 1
ATOM 722 N N . LYS A 1 92 ? 3.256 12.518 -10.008 1.00 53.81 92 LYS A N 1
ATOM 723 C CA . LYS A 1 92 ? 4.302 13.531 -10.136 1.00 53.81 92 LYS A CA 1
ATOM 724 C C . LYS A 1 92 ? 5.462 12.924 -10.924 1.00 53.81 92 LYS A C 1
ATOM 726 O O . LYS A 1 92 ? 6.269 12.186 -10.379 1.00 53.81 92 LYS A O 1
ATOM 731 N N . TYR A 1 93 ? 5.545 13.257 -12.212 1.00 57.59 93 TYR A N 1
ATOM 732 C CA . TYR A 1 93 ? 6.517 12.680 -13.154 1.00 57.59 93 TYR A CA 1
ATOM 733 C C . TYR A 1 93 ? 6.412 11.144 -13.249 1.00 57.59 93 T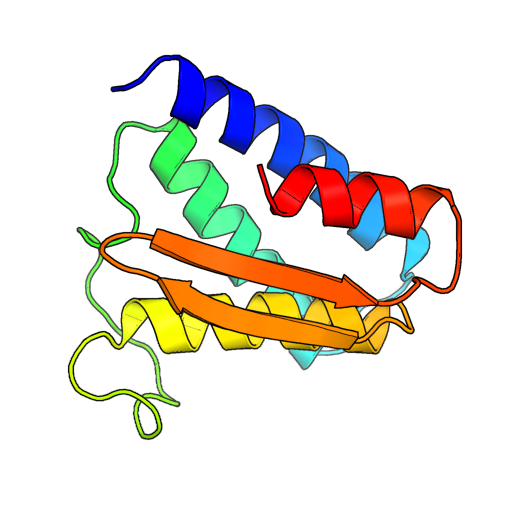YR A C 1
ATOM 735 O O . TYR A 1 93 ? 5.329 10.628 -13.516 1.00 57.59 93 TYR A O 1
ATOM 743 N N . GLU A 1 94 ? 7.525 10.431 -13.059 1.00 53.19 94 GLU A N 1
ATOM 744 C CA . GLU A 1 94 ? 7.647 8.968 -13.122 1.00 53.19 94 GLU A CA 1
ATOM 745 C C . GLU A 1 94 ? 7.321 8.276 -11.786 1.00 53.19 94 GLU A C 1
ATOM 747 O O . GLU A 1 94 ? 7.413 7.055 -11.693 1.00 53.19 94 GLU A O 1
ATOM 752 N N . TYR A 1 95 ? 6.908 9.027 -10.757 1.00 57.22 95 TYR A N 1
ATOM 753 C CA . TYR A 1 95 ? 6.584 8.493 -9.434 1.00 57.22 95 TYR A CA 1
ATOM 754 C C . TYR A 1 95 ? 5.199 8.935 -8.934 1.00 57.22 95 TYR A C 1
ATOM 756 O O . TYR A 1 95 ? 4.658 9.983 -9.306 1.00 57.22 95 TYR A O 1
ATOM 764 N N . MET A 1 96 ? 4.604 8.122 -8.059 1.00 63.53 96 MET A N 1
ATOM 765 C CA . MET A 1 96 ? 3.351 8.450 -7.385 1.00 63.53 96 MET A CA 1
ATOM 766 C C . MET A 1 96 ? 3.658 9.120 -6.048 1.00 63.53 96 MET A C 1
ATOM 768 O O . MET A 1 96 ? 4.242 8.507 -5.159 1.00 63.53 96 MET A O 1
ATOM 772 N N . ARG A 1 97 ? 3.245 10.379 -5.891 1.00 60.19 97 ARG A N 1
ATOM 773 C CA . ARG A 1 97 ? 3.337 11.077 -4.609 1.00 60.19 97 ARG A CA 1
ATOM 774 C C . ARG A 1 97 ? 2.125 10.716 -3.764 1.00 60.19 97 ARG A C 1
ATOM 776 O O . ARG A 1 97 ? 0.992 10.899 -4.211 1.00 60.19 97 ARG A O 1
ATOM 783 N N . VAL A 1 98 ? 2.371 10.241 -2.551 1.00 59.72 98 VAL A N 1
ATOM 784 C CA . VAL A 1 98 ? 1.346 9.927 -1.557 1.00 59.72 98 VAL A CA 1
ATOM 785 C C . VAL A 1 98 ? 1.539 10.882 -0.384 1.00 59.72 98 VAL A C 1
ATOM 787 O O . VAL A 1 98 ? 2.605 10.903 0.211 1.00 59.72 98 VAL A O 1
ATOM 790 N N . ASP A 1 99 ? 0.527 11.682 -0.062 1.00 61.44 99 ASP A N 1
ATOM 791 C CA . ASP A 1 99 ? 0.500 12.525 1.134 1.00 61.44 99 ASP A CA 1
ATOM 792 C C . ASP A 1 99 ? -0.631 12.022 2.047 1.00 61.44 99 ASP A C 1
ATOM 794 O O . ASP A 1 99 ? -1.784 11.949 1.622 1.00 61.44 99 ASP A O 1
ATOM 798 N N . THR A 1 100 ? -0.346 11.679 3.304 1.00 59.22 100 THR A N 1
ATOM 799 C CA . THR A 1 100 ? -1.377 11.280 4.283 1.00 59.22 100 THR A CA 1
ATOM 800 C C . THR A 1 100 ? -1.640 12.397 5.277 1.00 59.22 100 THR A C 1
ATOM 802 O O . THR A 1 100 ? -0.709 12.885 5.916 1.00 59.22 100 THR A O 1
ATOM 805 N N . ARG A 1 101 ? -2.903 12.788 5.467 1.00 54.91 101 ARG A N 1
ATOM 806 C CA . ARG A 1 101 ? -3.289 13.667 6.580 1.00 54.91 101 ARG A CA 1
ATOM 807 C C . ARG A 1 101 ? -3.832 12.831 7.731 1.00 54.91 101 ARG A C 1
ATOM 809 O O . ARG A 1 101 ? -4.959 12.358 7.641 1.00 54.91 101 ARG A O 1
ATOM 816 N N . GLN A 1 102 ? -3.002 12.718 8.774 1.00 53.38 102 GLN A N 1
ATOM 817 C CA . GLN A 1 102 ? -3.308 12.318 10.156 1.00 53.38 102 GLN A CA 1
ATOM 818 C C . GLN A 1 102 ? -3.960 10.931 10.297 1.00 53.38 102 GLN A C 1
ATOM 820 O O . GLN A 1 102 ? -5.093 10.727 9.871 1.00 53.38 102 GLN A O 1
ATOM 825 N N . ALA A 1 103 ? -3.235 9.957 10.856 1.00 51.22 103 ALA A N 1
ATOM 826 C CA . ALA A 1 103 ? -3.780 8.634 11.156 1.00 51.22 103 ALA A CA 1
ATOM 827 C C . ALA A 1 103 ? -4.290 8.554 12.595 1.00 51.22 103 ALA A C 1
ATOM 829 O O . ALA A 1 103 ? -3.934 9.367 13.445 1.00 51.22 103 ALA A O 1
ATOM 830 N N . ARG A 1 104 ? -5.134 7.555 12.863 1.00 47.19 104 ARG A N 1
ATOM 831 C CA . ARG A 1 104 ? -5.807 7.344 14.154 1.00 47.19 104 ARG A CA 1
ATOM 832 C C . ARG A 1 104 ? -4.843 7.034 15.319 1.00 47.19 104 ARG A C 1
ATOM 834 O O . ARG A 1 104 ? -5.273 7.034 16.466 1.00 47.19 104 ARG A O 1
ATOM 841 N N . SER A 1 105 ? -3.568 6.765 15.021 1.00 52.12 105 SER A N 1
ATOM 842 C CA . SER A 1 105 ? -2.496 6.427 15.966 1.00 52.12 105 SER A CA 1
ATOM 843 C C . SER A 1 105 ? -1.133 6.916 15.447 1.00 52.12 105 SER A C 1
ATOM 845 O O . SER A 1 105 ? -0.908 6.979 14.232 1.00 52.12 105 SER A O 1
ATOM 847 N N . ASP A 1 106 ? -0.204 7.224 16.357 1.00 56.94 106 ASP A N 1
ATOM 848 C CA . ASP A 1 106 ? 1.179 7.606 16.032 1.00 56.94 106 ASP A CA 1
ATOM 849 C C . ASP A 1 106 ? 1.938 6.465 15.330 1.00 56.94 106 ASP A C 1
ATOM 851 O O . ASP A 1 106 ? 2.729 6.714 14.419 1.00 56.94 106 ASP A O 1
ATOM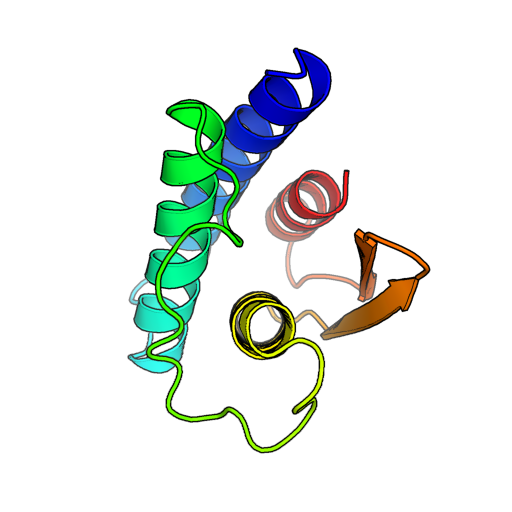 855 N N . ALA A 1 107 ? 1.629 5.207 15.670 1.00 57.03 107 ALA A N 1
ATOM 856 C CA . ALA A 1 107 ? 2.194 4.025 15.013 1.00 57.03 107 ALA A CA 1
ATOM 857 C C . ALA A 1 107 ? 1.739 3.912 13.547 1.00 57.03 107 ALA A C 1
ATOM 859 O O . ALA A 1 107 ? 2.551 3.685 12.649 1.00 57.03 107 ALA A O 1
ATOM 860 N N . LEU A 1 108 ? 0.451 4.168 13.291 1.00 57.41 108 LEU A N 1
ATOM 861 C CA . LEU A 1 108 ? -0.116 4.213 11.940 1.00 57.41 108 LEU A CA 1
ATOM 862 C C . LEU A 1 108 ? 0.474 5.383 11.141 1.00 57.41 108 LEU A C 1
ATOM 864 O O . LEU A 1 108 ? 0.802 5.232 9.967 1.00 57.41 108 LEU A O 1
ATOM 868 N N . THR A 1 109 ? 0.671 6.536 11.784 1.00 59.47 109 THR A N 1
ATOM 869 C CA 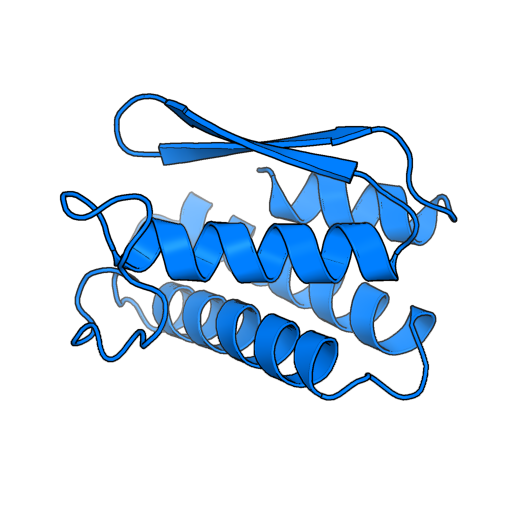. THR A 1 109 ? 1.282 7.712 11.150 1.00 59.47 109 THR A CA 1
ATOM 870 C C . THR A 1 109 ? 2.729 7.427 10.731 1.00 59.47 109 THR A C 1
ATOM 872 O O . THR A 1 109 ? 3.105 7.727 9.598 1.00 59.47 109 THR A O 1
ATOM 875 N N . GLY A 1 110 ? 3.525 6.784 11.592 1.00 59.47 110 GLY A N 1
ATOM 876 C CA . GLY A 1 110 ? 4.896 6.376 11.267 1.00 59.47 110 GLY A CA 1
ATOM 877 C C . GLY A 1 110 ? 4.970 5.343 10.136 1.00 59.47 110 GLY A C 1
ATOM 878 O O . GLY A 1 110 ? 5.813 5.460 9.242 1.00 59.47 110 GLY A O 1
ATOM 879 N N . ALA A 1 111 ? 4.051 4.374 10.125 1.00 62.34 111 ALA A N 1
ATOM 880 C CA . ALA A 1 111 ? 3.961 3.371 9.069 1.00 62.34 111 ALA A CA 1
ATOM 881 C C . ALA A 1 111 ? 3.598 3.996 7.709 1.00 62.34 111 ALA A C 1
ATOM 883 O O . ALA A 1 111 ? 4.269 3.734 6.712 1.00 62.34 111 ALA A O 1
ATOM 884 N N . PHE A 1 112 ? 2.608 4.894 7.664 1.00 62.31 112 PHE A N 1
ATOM 885 C CA . PHE A 1 112 ? 2.232 5.579 6.423 1.00 62.31 112 PHE A CA 1
ATOM 886 C C . PHE A 1 112 ? 3.317 6.499 5.879 1.00 62.31 112 PHE A C 1
ATOM 888 O O . PHE A 1 112 ? 3.527 6.515 4.671 1.00 62.31 112 PHE A O 1
ATOM 895 N N . LEU A 1 113 ? 4.023 7.238 6.738 1.00 63.00 113 LEU A N 1
ATOM 896 C CA . LEU A 1 113 ? 5.158 8.062 6.307 1.00 63.00 113 LEU A CA 1
ATOM 897 C C . LEU A 1 113 ? 6.275 7.206 5.700 1.00 63.00 113 LEU A C 1
ATOM 899 O O . LEU A 1 113 ? 6.894 7.600 4.719 1.00 63.00 113 LEU A O 1
ATOM 903 N N . THR A 1 114 ? 6.487 6.008 6.241 1.00 63.66 114 THR A N 1
ATOM 904 C CA . THR A 1 114 ? 7.481 5.059 5.723 1.00 63.66 114 THR A CA 1
ATOM 905 C C . THR A 1 114 ? 7.080 4.473 4.364 1.00 63.66 114 THR A C 1
ATOM 907 O O . THR A 1 114 ? 7.949 4.150 3.563 1.00 63.66 114 THR A O 1
ATOM 910 N N . LEU A 1 115 ? 5.779 4.377 4.072 1.00 57.47 115 LEU A N 1
ATOM 911 C CA . LEU A 1 115 ? 5.260 3.971 2.759 1.00 57.47 115 LEU A CA 1
ATOM 912 C C . LEU A 1 115 ? 5.360 5.082 1.688 1.00 57.47 115 LEU A C 1
ATOM 914 O O . LEU A 1 115 ? 5.075 4.813 0.523 1.00 57.47 115 LEU A O 1
ATOM 918 N N . GLN A 1 116 ? 5.719 6.320 2.061 1.00 54.50 116 GLN A N 1
ATOM 919 C CA . GLN A 1 116 ? 5.803 7.486 1.158 1.00 54.50 116 GLN A CA 1
ATOM 920 C C . GLN A 1 116 ? 7.219 7.801 0.654 1.00 54.50 116 GLN A C 1
ATOM 922 O O . GLN A 1 116 ? 7.352 8.580 -0.293 1.00 54.50 116 GLN A O 1
ATOM 927 N N . THR A 1 117 ? 8.254 7.256 1.300 1.00 45.88 117 THR A N 1
ATOM 928 C CA . THR A 1 117 ? 9.682 7.435 0.959 1.00 45.88 117 THR A CA 1
ATOM 929 C C . THR A 1 117 ? 10.233 6.263 0.177 1.00 45.88 117 THR A C 1
ATOM 931 O O . THR A 1 117 ? 10.988 6.517 -0.783 1.00 45.88 117 THR A O 1
#

Radius of gyration: 13.54 Å; Cα contacts (8 Å, |Δi|>4): 137; chains: 1; bounding box: 32×23×36 Å

Secondary structure (DSSP, 8-state):
--HHHHHHHHHHHHHHHHHHHHH-S--HHHHHHHHHHHHHHHHHHTT--TTSS----TTTTS-TT-HHHHHHHHHHHHHHHHTT-EEEEEEETTEEEEEEE--SSHHHHHHHHHTT-

Foldseek 3Di:
DDPVLLVLLVLLVVLLVLLDVVLPDDDPQLVLLSVLSNVCSVCSNVVHHLQVDDDPDPVQPPPVPRSNVVSNVSSLQSSQVSQVWGWDWDDDPPDIAIDIDDGPDPSNVVSNVSNRD

Solvent-accessible surface area (backbone atoms only — not comparable to full-atom values): 6660 Å² total; per-residue (Å²): 125,61,68,66,58,41,55,33,33,55,48,28,49,56,24,49,55,52,48,53,65,72,63,52,85,66,52,74,67,42,48,53,21,50,52,54,51,52,51,40,37,52,27,45,68,69,69,39,61,74,78,76,55,85,86,81,65,87,75,41,86,82,42,79,92,50,45,71,53,46,58,52,48,48,23,52,34,47,49,21,50,75,46,58,20,48,49,48,71,45,86,52,88,98,44,78,44,58,48,72,58,65,41,76,40,72,70,50,38,55,26,54,56,44,64,56,103

pLDDT: mean 70.13, std 10.32, range [45.88, 86.25]

Mean predicted aligned error: 9.55 Å

Sequence (117 aa):
MDEHMLRAATKARSALSVLAAELGEPSPDMAQALAIIEQMLGDIEAGRHPLDRPDDWPQRDRWPDRPHWDRWRWAIKTLAVASGTTAYCSPKYEYMRVDTRQARSDALTGAFLTLQT